Protein AF-A0A351VKK5-F1 (afdb_monomer)

Solvent-accessible surface area (backbone atoms only — not comparable to full-atom values): 5910 Å² total; per-residue (Å²): 135,82,64,70,78,76,77,43,62,68,58,52,51,51,51,52,50,56,57,54,60,63,66,75,62,73,91,66,91,70,87,62,93,59,67,46,72,46,73,36,70,86,62,86,76,71,53,72,67,52,50,52,51,52,44,50,48,53,50,53,36,46,75,69,74,40,54,68,44,77,35,67,67,44,69,70,47,51,52,42,38,51,76,72,67,44,33,77,77,63,70,58,78,133

Secondary structure (DSSP, 8-state):
---GGGT-HHHHHHHHHHHHHGGGS---------PEEEE-TT-----HHHHHHHHHHHHHHHHTT--EEEES--HHHHHHHHHTT-TTTTT---

Nearest PDB structures (foldseek):
  8tnw-assembly1_B  TM=6.588E-01  e=8.370E-02  Homo sapiens
  5euw-assembly1_A  TM=7.321E-01  e=1.376E-01  Rattus norvegicus
  7lhv-assembly1_B  TM=6.211E-01  e=1.073E-01  Arabidopsis thaliana
  5ezb-assembly2_B  TM=7.038E-01  e=1.764E-01  Gallus gallus
  6ki2-assembly1_B  TM=6.410E-01  e=1.464E-01  Synechocystis sp. PCC 6803

Mean predicted aligned error: 10.29 Å

Foldseek 3Di:
DDDCCVVCVPLLVVLVVVVVVVVPPDPDPPPPPDAAEDECVPVPDDDLVNLVSVLVNCVSCVVVVHHYAYPPQDPRNVVRCVVSPNCVSRVNDD

pLDDT: mean 76.09, std 18.65, range [37.28, 94.5]

Structure (mmCIF, N/CA/C/O backbone):
data_AF-A0A351VKK5-F1
#
_entry.id   AF-A0A351VKK5-F1
#
loop_
_atom_site.group_PDB
_atom_site.id
_atom_site.type_symbol
_atom_site.label_atom_id
_atom_site.label_alt_id
_atom_site.label_comp_id
_atom_site.label_asym_id
_atom_site.label_entity_id
_atom_site.label_seq_id
_atom_site.pdbx_PDB_ins_code
_atom_site.Cartn_x
_atom_site.Cartn_y
_atom_site.Cartn_z
_atom_site.occupancy
_atom_site.B_iso_or_equiv
_atom_site.auth_seq_id
_atom_site.auth_comp_id
_atom_site.auth_asym_id
_atom_site.auth_atom_id
_atom_site.pdbx_PDB_model_num
ATOM 1 N N . MET A 1 1 ? 5.013 -7.303 25.407 1.00 40.16 1 MET A N 1
ATOM 2 C CA . MET A 1 1 ? 4.562 -7.007 24.031 1.00 40.16 1 MET A CA 1
ATOM 3 C C . MET A 1 1 ? 4.467 -5.497 23.886 1.00 40.16 1 MET A C 1
ATOM 5 O O . MET A 1 1 ? 3.537 -4.904 24.407 1.00 40.16 1 MET A O 1
ATOM 9 N N . SER A 1 2 ? 5.500 -4.861 23.329 1.00 37.28 2 SER A N 1
ATOM 10 C CA . SER A 1 2 ? 5.555 -3.402 23.191 1.00 37.28 2 SER A CA 1
ATOM 11 C C . SER A 1 2 ? 4.858 -3.034 21.886 1.00 37.28 2 SER A C 1
ATOM 13 O O . SER A 1 2 ? 5.377 -3.307 20.806 1.00 37.28 2 SER A O 1
ATOM 15 N N . THR A 1 3 ? 3.637 -2.514 21.983 1.00 45.25 3 THR A N 1
ATOM 16 C CA . THR A 1 3 ? 2.852 -2.052 20.840 1.00 45.25 3 THR A CA 1
ATOM 17 C C . THR A 1 3 ? 3.640 -0.941 20.156 1.00 45.25 3 THR A C 1
ATOM 19 O O . THR A 1 3 ? 3.833 0.136 20.716 1.00 45.25 3 THR A O 1
ATOM 22 N N . VAL A 1 4 ? 4.123 -1.207 18.943 1.00 49.28 4 VAL A N 1
ATOM 23 C CA . VAL A 1 4 ? 4.940 -0.286 18.133 1.00 49.28 4 VAL A CA 1
ATOM 24 C C . VAL A 1 4 ? 4.269 1.091 17.945 1.00 49.28 4 VAL A C 1
ATOM 26 O O . VAL A 1 4 ? 4.961 2.091 17.763 1.00 49.28 4 VAL A O 1
ATOM 29 N N . ALA A 1 5 ? 2.943 1.173 18.117 1.00 46.72 5 ALA A N 1
ATOM 30 C CA . ALA A 1 5 ? 2.168 2.413 18.194 1.00 46.72 5 ALA A CA 1
ATOM 31 C C . ALA A 1 5 ? 2.717 3.445 19.204 1.00 46.72 5 ALA A C 1
ATOM 33 O O . ALA A 1 5 ? 2.581 4.643 18.983 1.00 46.72 5 ALA A O 1
ATOM 34 N N . GLY A 1 6 ? 3.391 3.003 20.273 1.00 49.34 6 GLY A N 1
ATOM 35 C CA . GLY A 1 6 ? 4.002 3.898 21.261 1.00 49.34 6 GLY A CA 1
ATOM 36 C C . GLY A 1 6 ? 5.362 4.485 20.864 1.00 49.34 6 GLY A C 1
ATOM 37 O O . GLY A 1 6 ? 5.838 5.390 21.542 1.00 49.34 6 GLY A O 1
ATOM 38 N N . LYS A 1 7 ? 6.016 3.996 19.798 1.00 58.56 7 LYS A N 1
ATOM 39 C CA . LYS A 1 7 ? 7.384 4.425 19.441 1.00 58.56 7 LYS A CA 1
ATOM 40 C C . LYS A 1 7 ? 7.450 5.635 18.504 1.00 58.56 7 LYS A C 1
ATOM 42 O O . LYS A 1 7 ? 8.477 6.305 18.490 1.00 58.56 7 LYS A O 1
ATOM 47 N N . TYR A 1 8 ? 6.393 5.935 17.744 1.00 61.91 8 TYR A N 1
ATOM 48 C CA . TYR A 1 8 ? 6.455 6.946 16.674 1.00 61.91 8 TYR A CA 1
ATOM 49 C C . TYR A 1 8 ? 5.200 7.838 16.607 1.00 61.91 8 TYR A C 1
ATOM 51 O O . TYR A 1 8 ? 4.482 7.824 15.605 1.00 61.91 8 TYR A O 1
ATOM 59 N N . PRO A 1 9 ? 4.931 8.659 17.642 1.00 66.25 9 PRO A N 1
ATOM 60 C CA . PRO A 1 9 ? 3.735 9.507 17.697 1.00 66.25 9 PRO A CA 1
ATOM 61 C C . PRO A 1 9 ? 3.667 10.531 16.551 1.00 66.25 9 PRO A C 1
ATOM 63 O O . PRO A 1 9 ? 2.591 10.812 16.028 1.00 66.25 9 PRO A O 1
ATOM 66 N N . ALA A 1 10 ? 4.814 11.051 16.102 1.00 64.19 10 ALA A N 1
ATOM 67 C CA . ALA A 1 10 ? 4.873 11.983 14.975 1.00 64.19 10 ALA A CA 1
ATOM 68 C C . ALA A 1 10 ? 4.470 11.323 13.646 1.00 64.19 10 ALA A C 1
ATOM 70 O O . ALA A 1 10 ? 3.746 11.921 12.853 1.00 64.19 10 ALA A O 1
ATOM 71 N N . LEU A 1 11 ? 4.895 10.075 13.424 1.00 62.69 11 LEU A N 1
ATOM 72 C CA . LEU A 1 11 ? 4.548 9.327 12.219 1.00 62.69 11 LEU A CA 1
ATOM 73 C C . LEU A 1 11 ? 3.052 8.999 12.194 1.00 62.69 11 LEU A C 1
ATOM 75 O O . LEU A 1 11 ? 2.409 9.181 11.166 1.00 62.69 11 LEU A O 1
ATOM 79 N N . MET A 1 12 ? 2.487 8.612 13.341 1.00 66.94 12 MET A N 1
ATOM 80 C CA . MET A 1 12 ? 1.046 8.386 13.474 1.00 66.94 12 MET A CA 1
ATOM 81 C C . MET A 1 12 ? 0.232 9.655 13.207 1.00 66.94 12 MET A C 1
ATOM 83 O O . MET A 1 12 ? -0.772 9.588 12.508 1.00 66.94 12 MET A O 1
ATOM 87 N N . ASN A 1 13 ? 0.692 10.821 13.668 1.00 67.69 13 ASN A N 1
ATOM 88 C CA . ASN A 1 13 ? 0.050 12.095 13.336 1.00 67.69 13 ASN A CA 1
ATOM 89 C C . ASN A 1 13 ? 0.135 12.430 11.838 1.00 67.69 13 ASN A C 1
ATOM 91 O O . ASN A 1 13 ? -0.843 12.906 11.267 1.00 67.69 13 ASN A O 1
ATOM 95 N N . CYS A 1 14 ? 1.269 12.177 11.177 1.00 62.19 14 CYS A N 1
ATOM 96 C CA . CYS A 1 14 ? 1.378 12.370 9.727 1.00 62.19 14 CYS A CA 1
ATOM 97 C C . CYS A 1 14 ? 0.444 11.431 8.956 1.00 62.19 14 CYS A C 1
ATOM 99 O O . CYS A 1 14 ? -0.242 11.871 8.038 1.00 62.19 14 CYS A O 1
ATOM 101 N N . LEU A 1 15 ? 0.373 10.163 9.361 1.00 65.00 15 LEU A N 1
ATOM 102 C CA . LEU A 1 15 ? -0.538 9.186 8.773 1.00 65.00 15 LEU A CA 1
ATOM 103 C C . LEU A 1 15 ? -2.004 9.576 8.980 1.00 65.00 15 LEU A C 1
ATOM 105 O O . LEU A 1 15 ? -2.770 9.560 8.022 1.00 65.00 15 LEU A O 1
ATOM 109 N N . ALA A 1 16 ? -2.378 10.011 10.186 1.00 67.56 16 ALA A N 1
ATOM 110 C CA . ALA A 1 16 ? -3.718 10.517 10.473 1.00 67.56 16 ALA A CA 1
ATOM 111 C C . ALA A 1 16 ? -4.078 11.716 9.580 1.00 67.56 16 ALA A C 1
ATOM 113 O O . ALA A 1 16 ? -5.177 11.773 9.044 1.00 67.56 16 ALA A O 1
ATOM 114 N N . ARG A 1 17 ? -3.133 12.634 9.336 1.00 68.31 17 ARG A N 1
ATOM 115 C CA . ARG A 1 17 ? -3.340 13.778 8.432 1.00 68.31 17 ARG A CA 1
ATOM 116 C C . ARG A 1 17 ? -3.484 13.381 6.963 1.00 68.31 17 ARG A C 1
ATOM 118 O O . ARG A 1 17 ? -4.239 14.031 6.243 1.00 68.31 17 ARG A O 1
ATOM 125 N N . LEU A 1 18 ? -2.763 12.355 6.509 1.00 63.38 18 LEU A N 1
ATOM 126 C CA . LEU A 1 18 ? -2.909 11.823 5.150 1.00 63.38 18 LEU A CA 1
ATOM 127 C C . LEU A 1 18 ? -4.273 11.149 4.965 1.00 63.38 18 LEU A C 1
ATOM 129 O O . LEU A 1 18 ? -4.895 11.321 3.920 1.00 63.38 18 LEU A O 1
ATOM 133 N N . LEU A 1 19 ? -4.762 10.453 5.996 1.00 65.25 19 LEU A N 1
ATOM 134 C CA . LEU A 1 19 ? -6.102 9.863 6.004 1.00 65.25 19 LEU A CA 1
ATOM 135 C C . LEU A 1 19 ? -7.201 10.930 6.008 1.00 65.25 19 LEU A C 1
ATOM 137 O O . LEU A 1 19 ? -8.153 10.825 5.242 1.00 65.25 19 LEU A O 1
ATOM 141 N N . ASP A 1 20 ? -7.038 11.985 6.804 1.00 64.56 20 ASP A N 1
ATOM 142 C CA . ASP A 1 20 ? -7.986 13.103 6.885 1.00 64.56 20 ASP A CA 1
ATOM 143 C C . ASP A 1 20 ? -8.021 13.935 5.587 1.00 64.56 20 ASP A C 1
ATOM 145 O O . ASP A 1 20 ? -9.081 14.341 5.113 1.00 64.56 20 ASP A O 1
ATOM 149 N N . SER A 1 21 ? -6.871 14.096 4.920 1.00 55.09 21 SER A N 1
ATOM 150 C CA . SER A 1 21 ? -6.788 14.804 3.631 1.00 55.09 21 SER A CA 1
ATOM 151 C C . SER A 1 21 ? -7.545 14.083 2.507 1.00 55.09 21 SER A C 1
ATOM 153 O O . SER A 1 21 ? -8.047 14.739 1.595 1.00 55.09 21 SER A O 1
ATOM 155 N N . GLY A 1 22 ? -7.693 12.755 2.586 1.00 49.31 22 GLY A N 1
ATOM 156 C CA . GLY A 1 22 ? -8.533 11.978 1.668 1.00 49.31 22 GLY A CA 1
ATOM 157 C C . GLY A 1 22 ? -10.040 12.192 1.862 1.00 49.31 22 GLY A C 1
ATOM 158 O O . GLY A 1 22 ? -10.807 11.924 0.944 1.00 49.31 22 GLY A O 1
ATOM 159 N N . ALA A 1 23 ? -10.476 12.728 3.009 1.00 47.59 23 ALA A N 1
ATOM 160 C CA . ALA A 1 23 ? -11.887 12.988 3.314 1.00 47.59 23 ALA A CA 1
ATOM 161 C C . ALA A 1 23 ? -12.400 14.350 2.793 1.00 47.59 23 ALA A C 1
ATOM 163 O O . ALA A 1 23 ? -13.578 14.674 2.953 1.00 47.59 23 ALA A O 1
ATOM 164 N N . SER A 1 24 ? -11.536 15.159 2.165 1.00 43.44 24 SER A N 1
ATOM 165 C CA . SER A 1 24 ? -11.895 16.492 1.642 1.00 43.44 24 SER A CA 1
ATOM 166 C C . SER A 1 24 ? -12.484 16.473 0.222 1.00 43.44 24 SER A C 1
ATOM 168 O O . SER A 1 24 ? -12.910 17.516 -0.272 1.00 43.44 24 SER A O 1
ATOM 170 N N . GLY A 1 25 ? -12.508 15.315 -0.446 1.00 46.38 25 GLY A N 1
ATOM 171 C CA . GLY A 1 25 ? -13.084 15.133 -1.778 1.00 46.38 25 GLY A CA 1
ATOM 172 C C . GLY A 1 25 ? -14.314 14.237 -1.717 1.00 46.38 25 GLY A C 1
ATOM 173 O O . GLY A 1 25 ? -14.174 13.033 -1.570 1.00 46.38 25 GLY A O 1
ATOM 174 N N . GLU A 1 26 ? -15.492 14.853 -1.831 1.00 41.62 26 GLU A N 1
ATOM 175 C CA . GLU A 1 26 ? -16.812 14.222 -1.974 1.00 41.62 26 GLU A CA 1
ATOM 176 C C . GLU A 1 26 ? -17.239 13.299 -0.817 1.00 41.62 26 GLU A C 1
ATOM 178 O O . GLU A 1 26 ? -16.846 12.141 -0.697 1.00 41.62 26 GLU A O 1
ATOM 183 N N . ARG A 1 27 ? -18.161 13.808 0.012 1.00 43.91 27 ARG A N 1
ATOM 184 C CA . ARG A 1 27 ? -19.000 12.992 0.898 1.00 43.91 27 ARG A CA 1
ATOM 185 C C . ARG A 1 27 ? -19.917 12.124 0.037 1.00 43.91 27 ARG A C 1
ATOM 187 O O . ARG A 1 27 ? -21.078 12.460 -0.167 1.00 43.91 27 ARG A O 1
ATOM 194 N N . ASN A 1 28 ? -19.383 11.043 -0.507 1.00 39.50 28 ASN A N 1
ATOM 195 C CA . ASN A 1 28 ? -20.196 9.942 -0.973 1.00 39.50 28 ASN A CA 1
ATOM 196 C C . ASN A 1 28 ? -20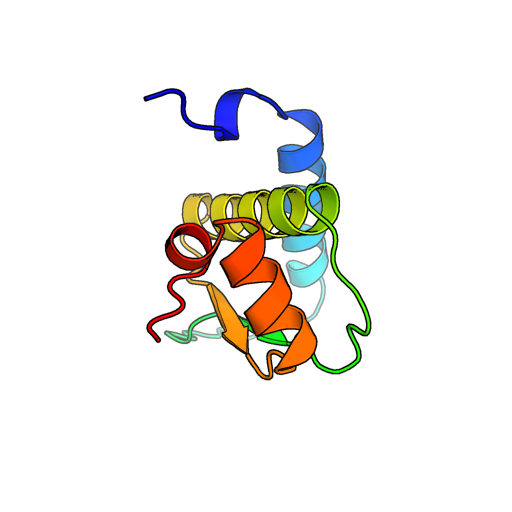.404 9.044 0.246 1.00 39.50 28 ASN A C 1
ATOM 198 O O . ASN A 1 28 ? -19.424 8.601 0.847 1.00 39.50 28 ASN A O 1
ATOM 202 N N . ASP A 1 29 ? -21.659 8.835 0.646 1.00 42.38 29 ASP A N 1
ATOM 203 C CA . ASP A 1 29 ? -22.075 7.835 1.630 1.00 42.38 29 ASP A CA 1
ATOM 204 C C . ASP A 1 29 ? -21.631 6.450 1.147 1.00 42.38 29 ASP A C 1
ATOM 206 O O . ASP A 1 29 ? -22.390 5.663 0.582 1.00 42.38 29 ASP A O 1
ATOM 210 N N . CYS A 1 30 ? -20.353 6.144 1.318 1.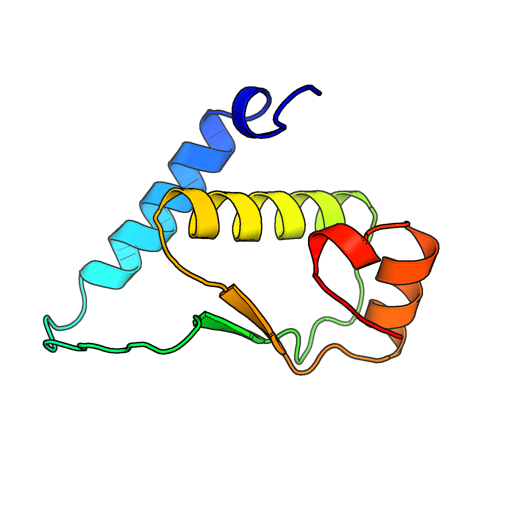00 43.25 30 CYS A N 1
ATOM 211 C CA . CYS A 1 30 ? -19.826 4.841 1.026 1.00 43.25 30 CYS A CA 1
ATOM 212 C C . CYS A 1 30 ? -19.920 4.057 2.324 1.00 43.25 30 CYS A C 1
ATOM 214 O O . CYS A 1 30 ? -19.014 4.034 3.154 1.00 43.25 30 CYS A O 1
ATOM 216 N N . SER A 1 31 ? -21.052 3.375 2.478 1.00 48.50 31 SER A N 1
ATOM 217 C CA . SER A 1 31 ? -21.103 2.119 3.222 1.00 48.50 31 SER A CA 1
ATOM 218 C C . SER A 1 31 ? -20.217 1.084 2.507 1.00 48.50 31 SER A C 1
ATOM 220 O O . SER A 1 31 ? -20.690 0.043 2.060 1.00 48.50 31 SER A O 1
ATOM 222 N N . THR A 1 32 ? -18.928 1.368 2.317 1.00 47.56 32 THR A N 1
ATOM 223 C CA . THR A 1 32 ? -17.961 0.415 1.786 1.00 47.56 32 THR A CA 1
ATOM 224 C C . THR A 1 32 ? -17.509 -0.441 2.945 1.00 47.56 32 THR A C 1
ATOM 226 O O . THR A 1 32 ? -16.495 -0.213 3.596 1.00 47.56 32 THR A O 1
ATOM 229 N N . SER A 1 33 ? -18.283 -1.495 3.170 1.00 53.59 33 SER A N 1
ATOM 230 C CA . SER A 1 33 ? -17.829 -2.719 3.821 1.00 53.59 33 SER A CA 1
ATOM 231 C C . SER A 1 33 ? -16.771 -3.415 2.942 1.00 53.59 33 SER A C 1
ATOM 233 O O . SER A 1 33 ? -16.938 -4.565 2.544 1.00 53.59 33 SER A O 1
ATOM 235 N N . GLY A 1 34 ? -15.718 -2.694 2.557 1.00 61.69 34 GLY A N 1
ATOM 236 C CA . GLY A 1 34 ? -14.659 -3.140 1.662 1.00 61.69 34 GLY A CA 1
ATOM 237 C C . GLY A 1 34 ? -13.310 -2.765 2.254 1.00 61.69 34 GLY A C 1
ATOM 238 O O . GLY A 1 34 ? -13.114 -1.634 2.689 1.00 61.69 34 GLY A O 1
ATOM 239 N N . ALA A 1 35 ? -12.393 -3.726 2.315 1.00 76.06 35 ALA A N 1
ATOM 240 C CA . ALA A 1 35 ? -11.037 -3.467 2.776 1.00 76.06 35 ALA A CA 1
ATOM 241 C C . ALA A 1 35 ? -10.327 -2.491 1.821 1.00 76.06 35 ALA A C 1
ATOM 243 O O . ALA A 1 35 ? -10.442 -2.611 0.602 1.00 76.06 35 ALA A O 1
ATOM 244 N N . LEU A 1 36 ? -9.575 -1.543 2.378 1.00 86.44 36 LEU A N 1
ATOM 245 C CA . LEU A 1 36 ? -8.692 -0.657 1.631 1.00 86.44 36 LEU A CA 1
ATOM 246 C C . LEU A 1 36 ? -7.557 -1.483 1.015 1.00 86.44 36 LEU A C 1
ATOM 248 O O . LEU A 1 36 ? -6.849 -2.203 1.716 1.00 86.44 36 LEU A O 1
ATOM 252 N N . LEU A 1 37 ? -7.375 -1.386 -0.298 1.00 90.12 37 LEU A N 1
ATOM 253 C CA . LEU A 1 37 ? -6.321 -2.112 -1.001 1.00 90.12 37 LEU A CA 1
ATOM 254 C C . LEU A 1 37 ? -5.110 -1.201 -1.206 1.00 90.12 37 LEU A C 1
ATOM 256 O O . LEU A 1 37 ? -5.218 -0.144 -1.823 1.00 90.12 37 LEU A O 1
ATOM 260 N N . VAL A 1 38 ? -3.959 -1.616 -0.685 1.00 90.50 38 VAL A N 1
ATOM 261 C CA . VAL A 1 38 ? -2.672 -0.946 -0.883 1.00 90.50 38 VAL A CA 1
ATOM 262 C C . VAL A 1 38 ? -1.955 -1.647 -2.027 1.00 90.50 38 VAL A C 1
ATOM 264 O O . VAL A 1 38 ? -1.424 -2.746 -1.865 1.00 90.50 38 VAL A O 1
ATOM 267 N N . ASP A 1 39 ? -1.987 -1.022 -3.196 1.00 92.12 39 ASP A N 1
ATOM 268 C CA . ASP A 1 39 ? -1.353 -1.536 -4.404 1.00 92.12 39 ASP A CA 1
ATOM 269 C C . ASP A 1 39 ? 0.163 -1.307 -4.369 1.00 92.12 39 ASP A C 1
ATOM 271 O O . ASP A 1 39 ? 0.622 -0.178 -4.190 1.00 92.12 39 ASP A O 1
ATOM 275 N N . LEU A 1 40 ? 0.940 -2.381 -4.531 1.00 93.56 40 LEU A N 1
ATOM 276 C CA . LEU A 1 40 ? 2.403 -2.326 -4.628 1.00 93.56 40 LEU A CA 1
ATOM 277 C C . LEU A 1 40 ? 2.908 -2.432 -6.075 1.00 93.56 40 LEU A C 1
ATOM 279 O O . LEU A 1 40 ? 4.112 -2.594 -6.301 1.00 93.56 40 LEU A O 1
ATOM 283 N N . THR A 1 41 ? 2.019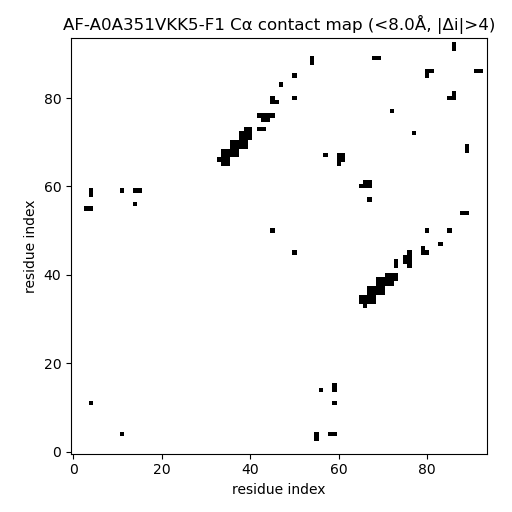 -2.303 -7.063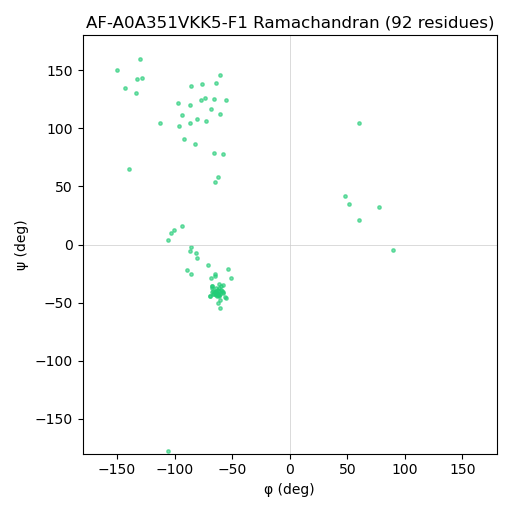 1.00 92.12 41 THR A N 1
ATOM 284 C CA . THR A 1 41 ? 2.406 -2.209 -8.474 1.00 92.12 41 THR A CA 1
ATOM 285 C C . THR A 1 41 ? 3.400 -1.062 -8.671 1.00 92.12 41 THR A C 1
ATOM 287 O O . THR A 1 41 ? 3.138 0.086 -8.322 1.00 92.12 41 THR A O 1
ATOM 290 N N . GLY A 1 42 ? 4.568 -1.373 -9.237 1.00 90.19 42 GLY A N 1
ATOM 291 C CA . GLY A 1 42 ? 5.631 -0.395 -9.493 1.00 90.19 42 GLY A CA 1
ATOM 292 C C . GLY A 1 42 ? 6.634 -0.211 -8.351 1.00 90.19 42 GLY A C 1
ATOM 293 O O . GLY A 1 42 ? 7.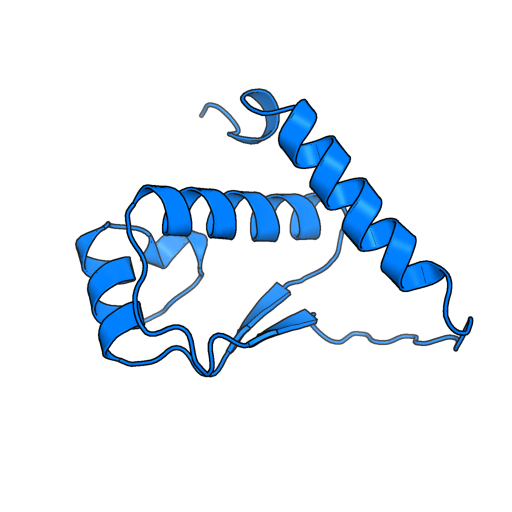638 0.472 -8.544 1.00 90.19 42 GLY A O 1
ATOM 294 N N . VAL A 1 43 ? 6.434 -0.857 -7.198 1.00 91.69 43 VAL A N 1
ATOM 295 C CA . VAL A 1 43 ? 7.475 -0.934 -6.167 1.00 91.69 43 VAL A CA 1
ATOM 296 C C . VAL A 1 43 ? 8.556 -1.899 -6.644 1.00 91.69 43 VAL A C 1
ATOM 298 O O . VAL A 1 43 ? 8.364 -3.112 -6.688 1.00 91.69 43 VAL A O 1
ATOM 301 N N . THR A 1 44 ? 9.702 -1.350 -7.035 1.00 91.88 44 THR A N 1
ATOM 302 C CA . THR A 1 44 ? 10.827 -2.135 -7.559 1.00 91.88 44 THR A CA 1
ATOM 303 C C . THR A 1 44 ? 11.729 -2.680 -6.460 1.00 91.88 44 THR A C 1
ATOM 305 O O . THR A 1 44 ? 12.409 -3.683 -6.671 1.00 91.88 44 THR A O 1
ATOM 308 N N . ASP A 1 45 ? 11.756 -2.018 -5.299 1.00 92.06 45 ASP A N 1
ATOM 309 C CA . ASP A 1 45 ? 12.558 -2.428 -4.154 1.00 92.06 45 ASP A CA 1
ATOM 310 C C . ASP A 1 45 ? 11.911 -2.028 -2.815 1.00 92.06 45 ASP A C 1
ATOM 312 O O . ASP A 1 45 ? 11.209 -1.020 -2.731 1.00 92.06 45 ASP A O 1
ATOM 316 N N . ILE A 1 46 ? 12.168 -2.816 -1.770 1.00 92.50 46 ILE A N 1
ATOM 317 C CA . ILE A 1 46 ? 11.834 -2.522 -0.379 1.00 92.50 46 ILE A CA 1
ATOM 318 C C . ILE A 1 46 ? 12.952 -3.036 0.536 1.00 92.50 46 ILE A C 1
ATOM 320 O O . ILE A 1 46 ? 13.434 -4.162 0.392 1.00 92.50 46 ILE A O 1
ATOM 324 N N . ASP A 1 47 ? 13.364 -2.211 1.492 1.00 93.62 47 ASP A N 1
ATOM 325 C CA . ASP A 1 47 ? 14.324 -2.574 2.531 1.00 93.62 47 ASP A CA 1
ATOM 326 C C . ASP A 1 47 ? 13.624 -2.774 3.888 1.00 93.62 47 ASP A C 1
ATOM 328 O O . ASP A 1 47 ? 12.396 -2.688 4.012 1.00 93.62 47 ASP A O 1
ATOM 332 N N . ALA A 1 48 ? 14.405 -3.060 4.933 1.00 91.50 48 ALA A N 1
ATOM 333 C CA . ALA A 1 48 ? 13.873 -3.244 6.282 1.00 91.50 48 ALA A CA 1
ATOM 334 C C . ALA A 1 48 ? 13.125 -1.997 6.785 1.00 91.50 48 ALA A C 1
ATOM 336 O O . ALA A 1 48 ? 12.066 -2.119 7.400 1.00 91.50 48 ALA A O 1
ATOM 337 N N . CYS A 1 49 ? 13.644 -0.801 6.496 1.00 92.75 49 CYS A N 1
ATOM 338 C CA . CYS A 1 49 ? 13.022 0.463 6.882 1.00 92.75 49 CYS A CA 1
ATOM 339 C C . CYS A 1 49 ? 11.682 0.676 6.158 1.00 92.75 49 CYS A C 1
ATOM 341 O O . CYS A 1 49 ? 10.695 1.063 6.785 1.00 92.75 49 CYS A O 1
ATOM 343 N N . GLY A 1 50 ? 11.617 0.368 4.863 1.00 91.56 50 GLY A N 1
ATOM 344 C CA . GLY A 1 50 ? 10.397 0.401 4.064 1.00 91.56 50 GLY A CA 1
ATOM 345 C C . GLY A 1 50 ? 9.343 -0.576 4.580 1.00 91.56 50 GLY A C 1
ATOM 346 O O . GLY A 1 50 ? 8.186 -0.191 4.744 1.00 91.56 50 GLY A O 1
ATOM 347 N N . CYS A 1 51 ? 9.740 -1.802 4.934 1.00 93.50 51 CYS A N 1
ATOM 348 C CA . CYS A 1 51 ? 8.834 -2.781 5.544 1.00 93.50 51 CYS A CA 1
ATOM 349 C C . CYS A 1 51 ? 8.291 -2.288 6.895 1.00 93.50 51 CYS A C 1
ATOM 351 O O . CYS A 1 51 ? 7.092 -2.382 7.151 1.00 93.50 51 CYS A O 1
ATOM 353 N N . GLN A 1 52 ? 9.139 -1.693 7.741 1.00 91.19 52 GLN A N 1
ATOM 354 C CA . GLN A 1 52 ? 8.709 -1.107 9.016 1.00 91.19 52 GLN A CA 1
ATOM 355 C C . GLN A 1 52 ? 7.702 0.028 8.821 1.00 91.19 52 GLN A C 1
ATOM 357 O O . GLN A 1 52 ? 6.698 0.086 9.531 1.00 91.19 52 GLN A O 1
ATOM 362 N N . LEU A 1 53 ? 7.949 0.919 7.859 1.00 91.50 53 LEU A N 1
ATOM 363 C CA . LEU A 1 53 ? 7.039 2.015 7.534 1.00 91.50 53 LEU A CA 1
ATOM 364 C C . LEU A 1 53 ? 5.700 1.500 7.004 1.00 91.50 53 LEU A C 1
ATOM 366 O O . LEU A 1 53 ? 4.652 1.977 7.437 1.00 91.50 53 LEU A O 1
ATOM 370 N N . LEU A 1 54 ? 5.722 0.495 6.129 1.00 91.31 54 LEU A N 1
ATOM 371 C CA . LEU A 1 54 ? 4.510 -0.129 5.607 1.00 91.31 54 LEU A CA 1
ATOM 372 C C . LEU A 1 54 ? 3.709 -0.822 6.721 1.00 91.31 54 LEU A C 1
ATOM 374 O O . LEU A 1 54 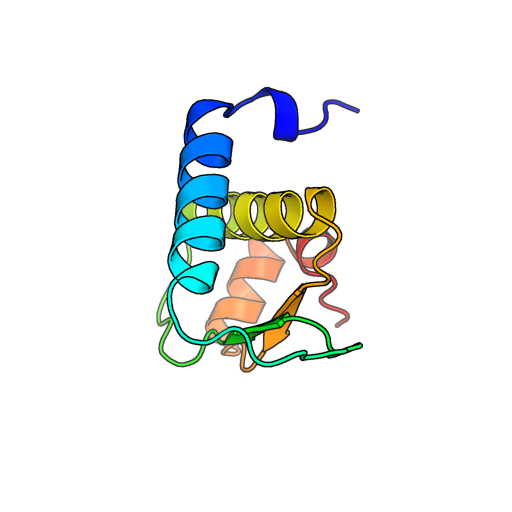? 2.493 -0.666 6.802 1.00 91.31 54 LEU A O 1
ATOM 378 N N . ALA A 1 55 ? 4.381 -1.518 7.641 1.00 91.25 55 ALA A N 1
ATOM 379 C CA . ALA A 1 55 ? 3.737 -2.142 8.797 1.00 91.25 55 ALA A CA 1
ATOM 380 C C . ALA A 1 55 ? 3.135 -1.099 9.754 1.00 91.25 55 ALA A C 1
ATOM 382 O O . ALA A 1 55 ? 2.015 -1.265 10.242 1.00 91.25 55 ALA A O 1
ATOM 383 N N . LEU A 1 5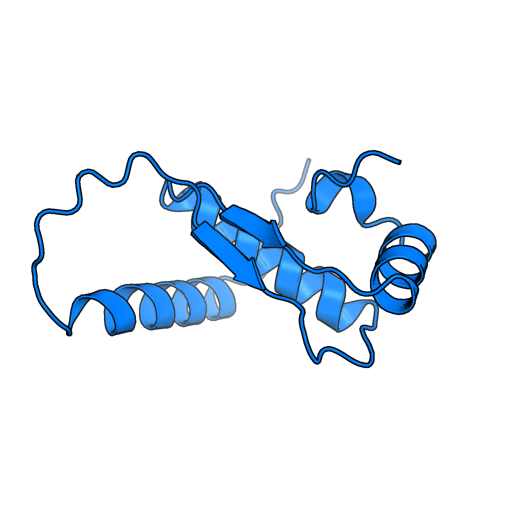6 ? 3.848 0.007 9.992 1.00 89.19 56 LEU A N 1
ATOM 384 C CA . LEU A 1 56 ? 3.353 1.145 10.770 1.00 89.19 56 LEU A CA 1
ATOM 385 C C . LEU A 1 56 ? 2.113 1.768 10.128 1.00 89.19 56 LEU A C 1
ATOM 387 O O . LEU A 1 56 ? 1.146 2.056 10.833 1.00 89.19 56 LEU A O 1
ATOM 391 N N . PHE A 1 57 ? 2.124 1.921 8.806 1.00 87.81 57 PHE A N 1
ATOM 392 C CA . PHE A 1 57 ? 0.993 2.430 8.045 1.00 87.81 57 PHE A CA 1
ATOM 393 C C . PHE A 1 57 ? -0.249 1.549 8.203 1.00 87.81 57 PHE A C 1
ATOM 395 O O . PHE A 1 57 ? -1.288 2.033 8.653 1.00 87.81 57 PHE A O 1
ATOM 402 N N . LEU A 1 58 ? -0.132 0.247 7.929 1.00 88.56 58 LEU A N 1
ATOM 403 C CA . LEU A 1 58 ? -1.243 -0.700 8.065 1.00 88.56 58 LEU A CA 1
ATOM 404 C C . LEU A 1 58 ? -1.758 -0.788 9.510 1.00 88.56 58 LEU A C 1
ATOM 406 O O . LEU A 1 58 ? -2.964 -0.867 9.747 1.00 88.56 58 LEU A O 1
ATOM 410 N N . SER A 1 59 ? -0.859 -0.718 10.495 1.00 87.31 59 SER A N 1
ATOM 411 C CA . SER A 1 59 ? -1.229 -0.667 11.913 1.00 87.31 59 SER A CA 1
ATOM 412 C C . SER A 1 59 ? -2.007 0.606 12.261 1.00 87.31 59 SER A C 1
ATOM 414 O O . SER A 1 59 ? -2.993 0.541 12.997 1.00 87.31 59 SER A O 1
ATOM 416 N N . GLY A 1 60 ? -1.610 1.753 11.702 1.00 85.00 60 GLY A N 1
ATOM 417 C CA . GLY A 1 60 ? -2.332 3.017 11.841 1.00 85.00 60 GLY A CA 1
ATOM 418 C C . GLY A 1 60 ? -3.741 2.955 11.246 1.00 85.00 60 GLY A C 1
ATOM 419 O O . GLY A 1 60 ? -4.695 3.392 11.888 1.00 85.00 60 GLY A O 1
ATOM 420 N N . LEU A 1 61 ? -3.905 2.339 10.071 1.00 83.81 61 LEU A N 1
ATOM 421 C CA . LEU A 1 61 ? -5.223 2.107 9.464 1.00 83.81 61 LEU A CA 1
ATOM 422 C C . LEU A 1 61 ? -6.112 1.246 10.365 1.00 83.81 61 LEU A C 1
ATOM 424 O O . LEU A 1 61 ? -7.242 1.626 10.675 1.00 83.81 61 LEU A O 1
ATOM 428 N N . LYS A 1 62 ? -5.565 0.139 10.880 1.00 84.44 62 LYS A N 1
ATOM 429 C CA . LYS A 1 62 ? -6.284 -0.767 11.783 1.00 84.44 62 LYS A CA 1
ATOM 430 C C . LYS A 1 62 ? -6.745 -0.069 13.067 1.00 84.44 62 LYS A C 1
ATOM 432 O O . LYS A 1 62 ? -7.853 -0.324 13.527 1.00 84.44 62 LYS A O 1
ATOM 437 N N . GLN A 1 63 ? -5.929 0.825 13.632 1.00 85.00 63 GLN A N 1
ATOM 438 C CA . GLN A 1 63 ? -6.295 1.621 14.816 1.00 85.00 63 GLN A CA 1
ATOM 439 C C . GLN A 1 63 ? -7.459 2.584 14.551 1.00 85.00 63 GLN A C 1
ATOM 441 O O . GLN A 1 63 ? -8.196 2.914 15.474 1.00 85.00 63 GLN A O 1
ATOM 446 N N . ASN A 1 64 ? -7.659 2.982 13.294 1.00 79.06 64 ASN A N 1
ATOM 447 C CA . ASN A 1 64 ? -8.785 3.800 12.851 1.00 79.06 64 ASN A CA 1
ATOM 448 C C . ASN A 1 64 ? -9.966 2.957 12.333 1.00 79.06 64 ASN A C 1
ATOM 450 O O . ASN A 1 64 ? -10.857 3.489 11.679 1.00 79.06 64 ASN A O 1
ATOM 454 N N . ASN A 1 65 ? -9.996 1.650 12.627 1.00 81.69 65 ASN A N 1
ATOM 455 C CA . ASN A 1 65 ? -11.002 0.693 12.143 1.00 81.69 65 ASN A CA 1
ATOM 456 C C . ASN A 1 65 ? -11.067 0.558 10.609 1.00 81.69 65 ASN A C 1
ATOM 458 O O . ASN A 1 65 ? -12.059 0.074 10.068 1.00 81.6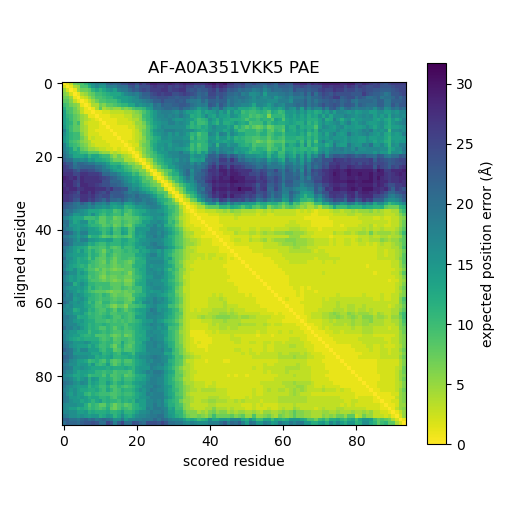9 65 ASN A O 1
ATOM 462 N N . ILE A 1 66 ? -9.996 0.929 9.904 1.00 83.81 66 ILE A N 1
ATOM 463 C CA . ILE A 1 66 ? -9.865 0.731 8.461 1.00 83.81 66 ILE A CA 1
ATOM 464 C C . ILE A 1 66 ? -9.127 -0.592 8.245 1.00 83.81 66 ILE A C 1
ATOM 466 O O . ILE A 1 66 ? -7.944 -0.723 8.567 1.00 83.81 66 ILE A O 1
ATOM 470 N N . SER A 1 67 ? -9.825 -1.598 7.716 1.00 84.69 67 SER A N 1
ATOM 471 C CA . SER A 1 67 ? -9.182 -2.842 7.282 1.00 84.69 67 SER A CA 1
ATOM 472 C C . SER A 1 67 ? -8.418 -2.574 5.992 1.00 84.69 67 SER A C 1
ATOM 474 O O . SER A 1 67 ? -9.013 -2.071 5.042 1.00 84.69 67 SER A O 1
ATOM 476 N N . ALA A 1 68 ? -7.125 -2.895 5.953 1.00 87.56 68 ALA A N 1
ATOM 477 C CA . ALA A 1 68 ? -6.297 -2.719 4.770 1.00 87.56 68 ALA A CA 1
ATOM 478 C C . ALA A 1 68 ? -5.540 -3.997 4.411 1.00 87.56 68 ALA A C 1
ATOM 480 O O . ALA A 1 68 ? -5.095 -4.726 5.299 1.00 87.56 68 ALA A O 1
ATOM 481 N N . GLN A 1 69 ? -5.396 -4.257 3.114 1.00 90.25 69 GLN A N 1
ATOM 482 C CA . GLN A 1 69 ? -4.681 -5.411 2.573 1.00 90.25 69 GLN A CA 1
ATOM 483 C C . GLN A 1 69 ? -3.725 -4.967 1.469 1.00 90.25 69 GLN A C 1
ATOM 485 O O . GLN A 1 69 ? -4.043 -4.073 0.687 1.00 90.25 69 GLN A O 1
ATOM 490 N N . LEU A 1 70 ? -2.554 -5.597 1.400 1.00 92.38 70 LEU A N 1
ATOM 491 C CA . LEU A 1 70 ? -1.623 -5.397 0.293 1.00 92.38 70 LEU A CA 1
ATOM 492 C C . LEU A 1 70 ? -2.126 -6.155 -0.943 1.00 92.38 70 LEU A C 1
ATOM 494 O O . LEU A 1 70 ? -2.553 -7.302 -0.831 1.00 92.38 70 LEU A O 1
ATOM 498 N N . THR A 1 71 ? -2.044 -5.540 -2.121 1.00 93.19 71 THR A N 1
ATOM 499 C CA . THR A 1 71 ? -2.400 -6.165 -3.403 1.00 93.19 71 THR A CA 1
ATOM 500 C C . THR A 1 71 ? -1.289 -5.981 -4.438 1.00 93.19 71 THR A C 1
ATOM 502 O O . THR A 1 71 ? -0.428 -5.115 -4.285 1.00 93.19 71 THR A O 1
ATOM 505 N N . ASN A 1 72 ? -1.294 -6.829 -5.473 1.00 93.56 72 ASN A N 1
ATOM 506 C CA . ASN A 1 72 ? -0.326 -6.844 -6.580 1.00 93.56 72 ASN A CA 1
ATOM 507 C C . ASN A 1 72 ? 1.143 -6.779 -6.129 1.00 93.56 72 ASN A C 1
ATOM 509 O O . ASN A 1 72 ? 1.959 -6.066 -6.708 1.00 93.56 72 ASN A O 1
ATOM 513 N N . ILE A 1 73 ? 1.482 -7.515 -5.070 1.00 93.69 73 ILE A N 1
ATOM 514 C CA . ILE A 1 73 ? 2.840 -7.553 -4.521 1.00 93.69 73 ILE A CA 1
ATOM 515 C C . ILE A 1 73 ? 3.758 -8.256 -5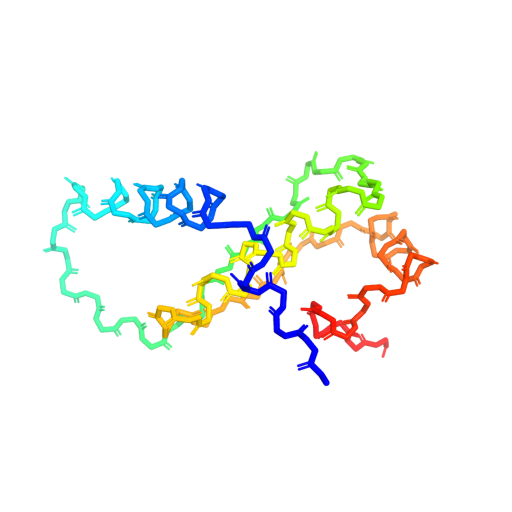.529 1.00 93.69 73 ILE A C 1
ATOM 517 O O . ILE A 1 73 ? 3.550 -9.450 -5.766 1.00 93.69 73 ILE A O 1
ATOM 521 N N . PRO A 1 74 ? 4.778 -7.582 -6.093 1.00 93.38 74 PRO A N 1
ATOM 522 C CA . PRO A 1 74 ? 5.726 -8.238 -6.989 1.00 93.38 74 PRO A CA 1
ATOM 523 C C . PRO A 1 74 ? 6.466 -9.380 -6.277 1.00 93.38 74 PRO A C 1
ATOM 525 O O . PRO A 1 74 ? 6.797 -9.257 -5.096 1.00 93.38 74 PRO A O 1
ATOM 528 N N . ASP A 1 75 ? 6.792 -10.466 -6.984 1.00 92.62 75 ASP A N 1
ATOM 529 C CA . ASP A 1 75 ? 7.450 -11.644 -6.386 1.00 92.62 75 ASP A CA 1
ATOM 530 C C . ASP A 1 75 ? 8.787 -11.308 -5.710 1.00 92.62 75 ASP A C 1
ATOM 532 O O . ASP A 1 75 ? 9.134 -11.865 -4.665 1.00 92.62 75 ASP A O 1
ATOM 536 N N . THR A 1 76 ? 9.527 -10.347 -6.270 1.00 92.69 76 THR A N 1
ATOM 537 C CA . THR A 1 76 ? 10.774 -9.828 -5.692 1.00 92.69 76 THR A CA 1
ATOM 538 C C . THR A 1 76 ? 10.535 -9.165 -4.338 1.00 92.69 76 THR A C 1
ATOM 540 O O . THR A 1 76 ? 11.279 -9.410 -3.390 1.00 92.69 76 THR A O 1
ATOM 543 N N . ILE A 1 77 ? 9.471 -8.370 -4.223 1.00 94.50 77 ILE A N 1
ATOM 544 C CA . ILE A 1 77 ? 9.063 -7.701 -2.987 1.00 94.50 77 ILE A CA 1
ATOM 545 C C . ILE A 1 77 ? 8.550 -8.722 -1.976 1.00 94.50 77 ILE A C 1
ATOM 547 O O . ILE A 1 77 ? 8.975 -8.689 -0.825 1.00 94.50 77 ILE A O 1
ATOM 551 N N . ARG A 1 78 ? 7.720 -9.682 -2.404 1.00 93.69 78 ARG A N 1
ATOM 552 C CA . ARG A 1 78 ? 7.253 -10.787 -1.552 1.00 93.69 78 ARG A CA 1
ATOM 553 C C . ARG A 1 78 ? 8.433 -11.574 -0.970 1.00 93.69 78 ARG A C 1
ATOM 555 O O . ARG A 1 78 ? 8.475 -11.808 0.232 1.00 93.69 78 ARG A O 1
ATOM 562 N N . SER A 1 79 ? 9.431 -11.896 -1.794 1.00 92.75 79 SER A N 1
ATOM 563 C CA . SER A 1 79 ? 10.648 -12.594 -1.357 1.00 92.75 79 SER A CA 1
ATOM 564 C C . SER A 1 79 ? 11.456 -11.780 -0.342 1.00 92.75 79 SER A C 1
ATOM 566 O O . SER A 1 79 ? 11.976 -12.337 0.623 1.00 92.75 79 SER A O 1
ATOM 568 N N . LYS A 1 80 ? 11.552 -10.456 -0.526 1.00 93.38 80 LYS A N 1
ATOM 569 C CA . LYS A 1 80 ? 12.236 -9.566 0.425 1.00 93.38 80 LYS A CA 1
ATOM 570 C C . LYS A 1 80 ? 11.485 -9.442 1.742 1.00 93.38 80 LYS A C 1
ATOM 572 O O . LYS A 1 80 ? 12.109 -9.542 2.789 1.00 93.38 80 LYS A O 1
ATOM 577 N N . ILE A 1 81 ? 10.168 -9.272 1.695 1.00 93.00 81 ILE A N 1
ATOM 578 C CA . ILE A 1 81 ? 9.306 -9.263 2.881 1.00 93.00 81 ILE A CA 1
ATOM 579 C C . ILE A 1 81 ? 9.507 -10.547 3.690 1.00 93.00 81 ILE A C 1
ATOM 581 O O . ILE A 1 81 ? 9.717 -10.471 4.901 1.00 93.00 81 ILE A O 1
ATOM 585 N N . HIS A 1 82 ? 9.518 -11.696 3.009 1.00 93.38 82 HIS A N 1
ATOM 586 C CA . HIS A 1 82 ? 9.750 -12.989 3.639 1.00 93.38 82 HIS A CA 1
ATOM 587 C C . HIS A 1 82 ? 11.138 -13.082 4.276 1.00 93.38 82 HIS A C 1
ATOM 589 O O . HIS A 1 82 ? 11.279 -13.385 5.458 1.00 93.38 82 HIS A O 1
ATOM 595 N N . PHE A 1 83 ? 12.178 -12.735 3.515 1.00 93.44 83 PHE A N 1
ATOM 596 C CA . PHE A 1 83 ? 13.558 -12.737 3.999 1.00 93.44 83 PHE A CA 1
ATOM 597 C C . PHE A 1 83 ? 13.773 -11.806 5.204 1.00 93.44 83 PHE A C 1
ATOM 599 O O . PHE A 1 83 ? 14.548 -12.120 6.105 1.00 93.44 83 PHE A O 1
ATOM 606 N N . LEU A 1 84 ? 13.082 -10.665 5.230 1.00 92.44 84 LEU A N 1
ATOM 607 C CA . LEU A 1 84 ? 13.134 -9.691 6.320 1.00 92.44 84 LEU A CA 1
ATOM 608 C C . LEU A 1 84 ? 12.232 -10.069 7.510 1.00 92.44 84 LEU A C 1
ATOM 610 O O . LEU A 1 84 ? 12.309 -9.406 8.545 1.00 92.44 84 LEU A O 1
ATOM 614 N N . GLY A 1 85 ? 11.407 -11.115 7.384 1.00 91.38 85 GLY A N 1
ATOM 615 C CA . GLY A 1 85 ? 10.548 -11.637 8.447 1.00 91.38 85 GLY A CA 1
ATOM 616 C C . GLY A 1 85 ? 9.279 -10.823 8.711 1.00 91.38 85 GLY A C 1
ATOM 617 O O . GLY A 1 85 ? 8.851 -10.762 9.858 1.00 91.38 85 GLY A O 1
ATOM 618 N N . PHE A 1 86 ? 8.697 -10.189 7.684 1.00 91.69 86 PHE A N 1
ATOM 619 C CA . PHE A 1 86 ? 7.492 -9.343 7.794 1.00 91.69 86 PHE A CA 1
ATOM 620 C C . PHE A 1 86 ? 6.190 -10.014 7.299 1.00 91.69 86 PHE A C 1
ATOM 622 O O . PHE A 1 86 ? 5.169 -9.341 7.145 1.00 91.69 86 PHE A O 1
ATOM 629 N N . ASP A 1 87 ? 6.184 -11.323 7.018 1.00 89.69 87 ASP A N 1
ATOM 630 C CA . ASP A 1 87 ? 4.991 -12.016 6.493 1.00 89.69 87 ASP A CA 1
ATOM 631 C C . ASP A 1 87 ? 3.774 -11.893 7.421 1.00 89.69 87 ASP A C 1
ATOM 633 O O . ASP A 1 87 ? 2.653 -11.641 6.966 1.00 89.69 87 ASP A O 1
ATOM 637 N N . SER A 1 88 ? 3.995 -12.031 8.733 1.00 87.50 88 SER A N 1
ATOM 638 C CA . SER A 1 88 ? 2.945 -11.952 9.753 1.00 87.50 88 SER A CA 1
ATOM 639 C C . SER A 1 88 ? 2.296 -10.574 9.830 1.00 87.50 88 SER A C 1
ATOM 641 O O . SER A 1 88 ? 1.086 -10.458 10.021 1.00 87.50 88 SER A O 1
ATOM 643 N N . GLU A 1 89 ? 3.088 -9.523 9.658 1.00 87.31 89 GLU A N 1
ATOM 644 C CA . GLU A 1 89 ? 2.674 -8.127 9.715 1.00 87.31 89 GLU A CA 1
ATOM 645 C C . GLU A 1 89 ? 1.769 -7.773 8.533 1.00 87.31 89 GLU A C 1
ATOM 647 O O . GLU A 1 89 ? 0.894 -6.912 8.653 1.00 87.31 89 GLU A O 1
ATOM 652 N N . PHE A 1 90 ? 1.953 -8.463 7.407 1.00 89.31 90 PHE A N 1
ATOM 653 C CA . PHE A 1 90 ? 1.230 -8.228 6.163 1.00 89.31 90 PHE A CA 1
ATOM 654 C C . PHE A 1 90 ? 0.168 -9.290 5.850 1.00 89.31 90 PHE A C 1
ATOM 656 O O . PHE A 1 90 ? -0.484 -9.200 4.812 1.00 89.31 90 PHE A O 1
ATOM 663 N N . ASN A 1 91 ? -0.057 -10.252 6.754 1.00 84.50 91 ASN A N 1
ATOM 664 C CA . ASN A 1 91 ? -0.951 -11.402 6.556 1.00 84.50 91 ASN A CA 1
ATOM 665 C C . ASN A 1 91 ? -0.670 -12.159 5.246 1.00 84.50 91 ASN A C 1
ATOM 667 O O . ASN A 1 91 ? -1.588 -12.666 4.596 1.00 84.50 91 ASN A O 1
ATOM 671 N N . LEU A 1 92 ? 0.599 -12.230 4.843 1.00 80.75 92 LEU A N 1
ATOM 672 C CA . LEU A 1 92 ? 0.990 -12.977 3.657 1.00 80.75 92 LEU A CA 1
ATOM 673 C C . LEU A 1 92 ? 1.084 -14.450 4.043 1.00 80.75 92 LEU A C 1
ATOM 675 O O . LEU A 1 92 ? 1.964 -14.865 4.788 1.00 80.75 92 LEU A O 1
ATOM 679 N N . SER A 1 93 ? 0.114 -15.231 3.571 1.00 60.84 93 SER A N 1
ATOM 680 C CA . SER A 1 93 ? 0.182 -16.691 3.624 1.00 60.84 93 SER A CA 1
ATOM 681 C C . SER A 1 93 ? 0.946 -17.180 2.395 1.00 60.84 93 SER A C 1
ATOM 683 O O . SER A 1 93 ? 0.740 -16.656 1.293 1.00 60.84 93 SER A O 1
ATOM 685 N N . HIS A 1 94 ? 1.851 -18.131 2.610 1.00 49.69 94 HIS A N 1
ATOM 686 C CA . HIS A 1 94 ? 2.675 -18.734 1.567 1.00 49.69 94 HIS A CA 1
ATOM 687 C C . HIS A 1 94 ? 1.910 -19.796 0.767 1.00 49.69 94 HIS A C 1
ATOM 689 O O . HIS A 1 94 ? 0.985 -20.414 1.343 1.00 49.69 94 HIS A O 1
#

Radius of gyration: 14.36 Å; Cα contacts (8 Å, |Δi|>4): 69; chains: 1; bounding box: 36×35×34 Å

Sequence (94 aa):
MSTVAGKYPALMNCLARLLDSGASGERNDCSTSGALLVDLTGVTDIDACGCQLLALFLSGLKQNNISAQLTNIPDTIRSKIHFLGFDSEFNLSH